Protein AF-V5I6V3-F1 (afdb_monomer_lite)

Radius of gyration: 19.14 Å; chains: 1; bounding box: 47×34×50 Å

Sequence (167 aa):
FNQTVTILQQEGHNIFGKLSSSDYKQVLGLLKHCILATDLAVFFPNKTKLLQVLQARKFSWSNNEHRGLIQAIAMTGSDLSASAKPWDIQVETVKVIFEEFYQQGDAERAAGRKPIPMMDRYQPDQQPSSQVGFLTGICVPCYTLLYTLIPESKPMLDMCQENLERW

Secondary structure (DSSP, 8-state):
-HHHHHHHTSTTT-TTTTS-HHHHHHHHHHHHHHHHTTSHHHHHHHHHHHHHHHHTT---TT-HHHHHHHHHHHHHHHHTGGGGS-HHHHHHHHHHHHHHHHHHHHHHHHTTPPPPGGG-TT-TTHHHHHHHHHIIIIIHHHHHHHHHH-GGGHHHHHHHHHHHHH-

pLDDT: mean 96.64, std 2.63, range [84.19, 98.81]

InterPro domains:
  IPR002073 3'5'-cyclic nucleotide phosphodiesterase, catalytic domain [PF00233] (1-159)
  IPR002073 3'5'-cyclic nucleotide phosphodiesterase, catalytic domain [PS51845] (1-167)
  IPR023088 3'5'-cyclic nucleotide phosphodiesterase [PR00387] (75-88)
  IPR023088 3'5'-cyclic nucleotide phosphodiesterase [PR00387] (92-108)
  IPR036971 3'5'-cyclic nucleotide phosphodiesterase, catalytic domain superfamily [G3DSA:1.10.1300.10] (1-167)

Foldseek 3Di:
DVVVVVQCPDPPRVPCVPPDPVVVVVVVVLVVLLVVLLPVVNLVVLLVVLVVCVVVVNQDPVDPVSVSSLSSLVSNLVNVLLLLDPQVSNVVVLVVVQVVLLVVQVVCVVVVHHRDLSSHPVNVVCSLVVLLCCLVVPNLSSLVSNCVPPVVSVSSNVSSVVNSVVD

Structure (mmCIF, N/CA/C/O backbone):
data_AF-V5I6V3-F1
#
_entry.id   AF-V5I6V3-F1
#
loop_
_atom_site.group_PDB
_atom_site.id
_atom_site.type_symbol
_atom_site.label_atom_id
_atom_site.label_alt_id
_atom_site.label_comp_id
_atom_site.label_asym_id
_atom_site.label_entity_id
_atom_site.label_seq_id
_atom_site.pdbx_PDB_ins_code
_atom_site.Cartn_x
_atom_site.Cartn_y
_atom_site.Cartn_z
_atom_site.occupancy
_atom_site.B_iso_or_equiv
_atom_site.auth_seq_id
_atom_site.auth_comp_id
_atom_site.auth_asym_id
_atom_site.auth_atom_id
_atom_site.pdbx_PDB_model_num
ATOM 1 N N . PHE A 1 1 ? -14.093 9.465 -1.025 1.00 91.25 1 PHE A N 1
ATOM 2 C CA . PHE A 1 1 ? -14.935 9.743 0.160 1.00 91.25 1 PHE A CA 1
ATOM 3 C C . PHE A 1 1 ? -16.257 10.416 -0.203 1.00 91.25 1 PHE A C 1
ATOM 5 O O . PHE A 1 1 ? -17.289 9.835 0.089 1.00 91.25 1 PHE A O 1
ATOM 12 N N . ASN A 1 2 ? -16.264 11.589 -0.856 1.00 95.06 2 ASN A N 1
ATOM 13 C CA . ASN A 1 2 ? -17.521 12.301 -1.160 1.00 95.06 2 ASN A CA 1
ATOM 14 C C . ASN A 1 2 ? -18.526 11.440 -1.942 1.00 95.06 2 ASN A C 1
ATOM 16 O O . ASN A 1 2 ? -19.675 11.356 -1.535 1.00 95.06 2 ASN A O 1
ATOM 20 N N . GLN A 1 3 ? -18.075 10.716 -2.974 1.00 97.31 3 GLN A N 1
ATOM 21 C CA . GLN A 1 3 ? -18.929 9.780 -3.721 1.00 97.31 3 GLN A CA 1
ATOM 22 C C . GLN A 1 3 ? -19.540 8.686 -2.829 1.00 97.31 3 GLN A C 1
ATOM 24 O O . GLN A 1 3 ? -20.728 8.402 -2.926 1.00 97.31 3 GLN A O 1
ATOM 29 N N . THR A 1 4 ? -18.763 8.125 -1.896 1.00 97.12 4 THR A N 1
ATOM 30 C CA . THR A 1 4 ? -19.253 7.153 -0.906 1.00 97.12 4 THR A CA 1
ATOM 31 C C . THR A 1 4 ? -20.388 7.735 -0.062 1.00 97.12 4 THR A C 1
ATOM 33 O O . THR A 1 4 ? -21.400 7.074 0.143 1.00 97.12 4 THR A O 1
ATOM 36 N N . VAL A 1 5 ? -20.247 8.981 0.405 1.00 96.19 5 VAL A N 1
ATOM 37 C CA . VAL A 1 5 ? -21.285 9.664 1.195 1.00 96.19 5 VAL A CA 1
ATOM 38 C C . VAL A 1 5 ? -22.528 9.933 0.352 1.00 96.19 5 VAL A C 1
ATOM 40 O O . VAL A 1 5 ? -23.630 9.674 0.825 1.00 96.19 5 VAL A O 1
ATOM 43 N N . THR A 1 6 ? -22.360 10.389 -0.892 1.00 97.31 6 THR A N 1
ATOM 44 C CA . THR A 1 6 ? -23.475 10.612 -1.822 1.00 97.31 6 THR A CA 1
ATOM 45 C C . THR A 1 6 ? -24.299 9.341 -2.012 1.00 97.31 6 THR A C 1
ATOM 47 O O . THR A 1 6 ? -25.520 9.399 -1.925 1.00 97.31 6 THR A O 1
ATOM 50 N N . ILE A 1 7 ? -23.648 8.189 -2.210 1.00 97.88 7 ILE A N 1
ATOM 51 C CA . ILE A 1 7 ? -24.335 6.897 -2.363 1.00 97.88 7 ILE A CA 1
ATOM 52 C C . ILE A 1 7 ? -25.066 6.512 -1.072 1.00 97.88 7 ILE A C 1
ATOM 54 O O . ILE A 1 7 ? -26.235 6.152 -1.119 1.00 97.88 7 ILE A O 1
ATOM 58 N N . LEU A 1 8 ? -24.423 6.646 0.092 1.00 97.06 8 LEU A N 1
ATOM 59 C CA . LEU A 1 8 ? -25.051 6.331 1.384 1.00 97.06 8 LEU A CA 1
ATOM 60 C C . LEU A 1 8 ? -26.282 7.198 1.696 1.00 97.06 8 LEU A C 1
ATOM 62 O O . LEU A 1 8 ? -27.123 6.787 2.490 1.00 97.06 8 LEU A O 1
ATOM 66 N N . GLN A 1 9 ? -26.387 8.391 1.107 1.00 94.94 9 GLN A N 1
ATOM 67 C CA . GLN A 1 9 ? -27.529 9.295 1.272 1.00 94.94 9 GLN A CA 1
ATOM 68 C C . GLN A 1 9 ? -28.707 8.975 0.340 1.00 94.94 9 GLN A C 1
ATOM 70 O O . GLN A 1 9 ? -29.785 9.535 0.531 1.00 94.94 9 GLN A O 1
ATOM 75 N N . GLN A 1 10 ? -28.532 8.092 -0.648 1.00 97.38 10 GLN A N 1
ATOM 76 C CA . GLN A 1 10 ? -29.620 7.676 -1.531 1.00 97.38 10 GLN A CA 1
ATOM 77 C C . GLN A 1 10 ? -30.622 6.786 -0.786 1.00 97.38 10 GLN A C 1
ATOM 79 O O . GLN A 1 10 ? -30.262 5.986 0.086 1.00 97.38 10 GLN A O 1
ATOM 84 N N . GLU A 1 11 ? -31.899 6.910 -1.147 1.00 96.25 11 GLU A N 1
ATOM 85 C CA . GLU A 1 11 ? -32.969 6.096 -0.572 1.00 96.25 11 GLU A CA 1
ATOM 86 C C . GLU A 1 11 ? -32.665 4.600 -0.758 1.00 96.25 11 GLU A C 1
ATOM 88 O O . GLU A 1 11 ? -32.259 4.164 -1.833 1.00 96.25 11 GLU A O 1
ATOM 93 N N . GLY A 1 12 ? -32.786 3.815 0.315 1.00 96.69 12 GLY A N 1
ATOM 94 C CA . GLY A 1 12 ? -32.497 2.375 0.306 1.00 96.69 12 GLY A CA 1
ATOM 95 C C . GLY A 1 12 ? -31.012 1.974 0.342 1.00 96.69 12 GLY A C 1
ATOM 96 O O . GLY A 1 12 ? -30.732 0.786 0.466 1.00 96.69 12 GLY A O 1
ATOM 97 N N . HIS A 1 13 ? -30.061 2.917 0.295 1.00 97.50 13 HIS A N 1
ATOM 98 C CA . HIS A 1 13 ? -28.622 2.610 0.181 1.00 97.50 13 HIS A CA 1
ATOM 99 C C . HIS A 1 13 ? -27.827 2.798 1.481 1.00 97.50 13 HIS A C 1
ATOM 101 O O . HIS A 1 13 ? -26.656 2.416 1.562 1.00 97.50 13 HIS A O 1
ATOM 107 N N . ASN A 1 14 ? -28.443 3.356 2.527 1.00 97.00 14 ASN A N 1
ATOM 108 C CA . ASN A 1 14 ? -27.774 3.549 3.810 1.00 97.00 14 ASN A CA 1
ATOM 109 C C . ASN A 1 14 ? -27.645 2.230 4.596 1.00 97.00 14 ASN A C 1
ATOM 111 O O . ASN A 1 14 ? -28.422 1.953 5.514 1.00 97.00 14 ASN A O 1
ATOM 115 N N . ILE A 1 15 ? -26.612 1.447 4.281 1.00 97.94 15 ILE A N 1
ATOM 116 C CA . ILE A 1 15 ? -26.284 0.190 4.975 1.00 97.94 15 ILE A CA 1
ATOM 117 C C . ILE A 1 15 ? -25.953 0.379 6.466 1.00 97.94 15 ILE A C 1
ATOM 119 O O . ILE A 1 15 ? -25.997 -0.575 7.237 1.00 97.94 15 ILE A O 1
ATOM 123 N N . PHE A 1 16 ? -25.668 1.611 6.895 1.00 97.31 16 PHE A N 1
ATOM 124 C CA . PHE A 1 16 ? -25.400 1.966 8.288 1.00 97.31 16 PHE A CA 1
ATOM 125 C C . PHE A 1 16 ? -26.610 2.605 8.984 1.00 97.31 16 PHE A C 1
ATOM 127 O O . PHE A 1 16 ? -26.493 3.055 10.121 1.00 97.31 16 PHE A O 1
ATOM 134 N N . GLY A 1 17 ? -27.785 2.637 8.346 1.00 95.25 17 GLY A N 1
ATOM 135 C CA . GLY A 1 17 ? -28.966 3.351 8.845 1.00 95.25 17 GLY A CA 1
ATOM 136 C C . GLY A 1 17 ? -29.551 2.817 10.159 1.00 95.25 17 GLY A C 1
ATOM 137 O O . GLY A 1 17 ? -30.423 3.456 10.741 1.00 95.25 17 GLY A O 1
ATOM 138 N N . LYS A 1 18 ? -29.094 1.651 10.634 1.00 97.12 18 LYS A N 1
ATOM 139 C CA . LYS A 1 18 ? -29.469 1.072 11.936 1.00 97.12 18 LYS A CA 1
ATOM 140 C C . LYS A 1 18 ? -28.472 1.375 13.058 1.00 97.12 18 LYS A C 1
ATOM 142 O O . LYS A 1 18 ? -28.745 1.027 14.203 1.00 97.12 18 LYS A O 1
ATOM 147 N N . LEU A 1 19 ? -27.333 1.992 12.747 1.00 97.88 19 LEU A N 1
ATOM 148 C CA . LEU A 1 19 ? -26.354 2.394 13.751 1.00 97.88 19 LEU A CA 1
ATOM 149 C C . LEU A 1 19 ? -26.865 3.579 14.574 1.00 97.88 19 LEU A C 1
ATOM 151 O O . LEU A 1 19 ? -27.663 4.390 14.101 1.00 97.88 19 LEU A O 1
ATOM 155 N N . SER A 1 20 ? -26.358 3.709 15.801 1.00 98.12 20 SER A N 1
ATOM 156 C CA . SER A 1 20 ? -26.552 4.933 16.575 1.00 98.12 20 SER A CA 1
ATOM 157 C C . SER A 1 20 ? -25.895 6.119 15.860 1.00 98.12 20 SER A C 1
ATOM 159 O O . SER A 1 20 ? -24.940 5.954 15.097 1.00 98.12 20 SER A O 1
ATOM 161 N N . SER A 1 21 ? -26.343 7.344 16.143 1.00 96.69 21 SER A N 1
ATOM 162 C CA . SER A 1 21 ? -25.728 8.548 15.564 1.00 96.69 21 SER A CA 1
ATOM 163 C C . SER A 1 21 ? -24.226 8.656 15.871 1.00 96.69 21 SER A C 1
ATOM 165 O O . SER A 1 21 ? -23.464 9.178 15.055 1.00 96.69 21 SER A O 1
ATOM 167 N N . SER A 1 22 ? -23.792 8.152 17.033 1.00 97.94 22 SER A N 1
ATOM 168 C CA . SER A 1 22 ? -22.380 8.113 17.427 1.00 97.94 22 SER A CA 1
ATOM 169 C C . SER A 1 22 ? -21.587 7.127 16.568 1.00 97.94 22 SER A C 1
ATOM 171 O O . SER A 1 22 ? -20.579 7.507 15.969 1.00 97.94 22 SER A O 1
ATOM 173 N N . ASP A 1 23 ? -22.073 5.891 16.442 1.00 97.75 23 ASP A N 1
ATOM 174 C CA . ASP A 1 23 ? -21.399 4.845 15.664 1.00 97.75 23 ASP A CA 1
ATOM 175 C C . ASP A 1 23 ? -21.380 5.189 14.175 1.00 97.75 23 ASP A C 1
ATOM 177 O O . ASP A 1 23 ? -20.365 5.012 13.505 1.00 97.75 23 ASP A O 1
ATOM 181 N N . TYR A 1 24 ? -22.466 5.769 13.659 1.00 97.25 24 TYR A N 1
ATOM 182 C CA . TYR A 1 24 ? -22.542 6.252 12.284 1.00 97.25 24 TYR A CA 1
ATOM 183 C C . TYR A 1 24 ? -21.451 7.292 11.994 1.00 97.25 24 TYR A C 1
ATOM 185 O O . TYR A 1 24 ? -20.720 7.190 11.005 1.00 97.25 24 TYR A O 1
ATOM 193 N N . LYS A 1 25 ? -21.274 8.270 12.894 1.00 96.75 25 LYS A N 1
ATOM 194 C CA . LYS A 1 25 ? -20.208 9.274 12.781 1.00 96.75 25 LYS A CA 1
ATOM 195 C C . LYS A 1 25 ? -18.820 8.633 12.853 1.00 96.75 25 LYS A C 1
ATOM 197 O O . LYS A 1 25 ? -17.930 9.035 12.102 1.00 96.75 25 LYS A O 1
ATOM 202 N N . GLN A 1 26 ? -18.634 7.643 13.724 1.00 96.44 26 GLN A N 1
ATOM 203 C CA . GLN A 1 26 ? -17.369 6.922 13.855 1.00 96.44 26 GLN A CA 1
ATOM 204 C C . GLN A 1 26 ? -17.028 6.133 12.584 1.00 96.44 26 GLN A C 1
ATOM 206 O O . GLN A 1 26 ? -15.910 6.250 12.083 1.00 96.44 26 GLN A O 1
ATOM 211 N N . VAL A 1 27 ? -17.986 5.391 12.022 1.00 97.12 27 VAL A N 1
ATOM 212 C CA . VAL A 1 27 ? -17.811 4.634 10.774 1.00 97.12 27 VAL A CA 1
ATOM 213 C C . VAL A 1 27 ? -17.493 5.565 9.609 1.00 97.12 27 VAL A C 1
ATOM 215 O O . VAL A 1 27 ? -16.551 5.299 8.867 1.00 97.12 27 VAL A O 1
ATOM 218 N N . LEU A 1 28 ? -18.193 6.696 9.469 1.00 97.38 28 LEU A N 1
ATOM 219 C CA . LEU A 1 28 ? -17.858 7.681 8.435 1.00 97.38 28 LEU A CA 1
ATOM 220 C C . LEU A 1 28 ? -16.452 8.269 8.619 1.00 97.38 28 LEU A C 1
ATOM 222 O O . LEU A 1 28 ? -15.747 8.489 7.632 1.00 97.38 28 LEU A O 1
ATOM 226 N N . GLY A 1 29 ? -16.025 8.499 9.864 1.00 97.19 29 GLY A N 1
ATOM 227 C CA . GLY A 1 29 ? -14.660 8.918 10.181 1.00 97.19 29 GLY A CA 1
ATOM 228 C C . GLY A 1 29 ? -13.619 7.885 9.744 1.00 97.19 29 GLY A C 1
ATOM 229 O O . GLY A 1 29 ? -12.636 8.244 9.097 1.00 97.19 29 GLY A O 1
ATOM 230 N N . LEU A 1 30 ? -13.872 6.604 10.026 1.00 97.12 30 LEU A N 1
ATOM 231 C CA . LEU A 1 30 ? -13.019 5.493 9.600 1.00 97.12 30 LEU A CA 1
ATOM 232 C C . LEU A 1 30 ? -12.985 5.348 8.075 1.00 97.12 30 LEU A C 1
ATOM 234 O O . LEU A 1 30 ? -11.905 5.232 7.508 1.00 97.12 30 LEU A O 1
ATOM 238 N N . LEU A 1 31 ? -14.132 5.432 7.395 1.00 97.88 31 LEU A N 1
ATOM 239 C CA . LEU A 1 31 ? -14.197 5.401 5.930 1.00 97.88 31 LEU A CA 1
ATOM 240 C C . LEU A 1 31 ? -13.389 6.540 5.311 1.00 97.88 31 LEU A C 1
ATOM 242 O O . LEU A 1 31 ? -12.640 6.321 4.362 1.00 97.88 31 LEU A O 1
ATOM 246 N N . LYS A 1 32 ? -13.510 7.755 5.857 1.00 98.06 32 LYS A N 1
ATOM 247 C CA . LYS A 1 32 ? -12.718 8.898 5.399 1.00 98.06 32 LYS A CA 1
ATOM 248 C C . LYS A 1 32 ? -11.226 8.637 5.569 1.00 98.06 32 LYS A C 1
ATOM 250 O O . LYS A 1 32 ? -10.479 8.835 4.619 1.00 98.06 32 LYS A O 1
ATOM 255 N N . HIS A 1 33 ? -10.813 8.196 6.757 1.00 97.81 33 HIS A N 1
ATOM 256 C CA . HIS A 1 33 ? -9.419 7.869 7.060 1.00 97.81 33 HIS A CA 1
ATOM 257 C C . HIS A 1 33 ? -8.865 6.816 6.098 1.00 97.81 33 HIS A C 1
ATOM 259 O O . HIS A 1 33 ? -7.855 7.058 5.445 1.00 97.81 33 HIS A O 1
ATOM 265 N N . CYS A 1 34 ? -9.565 5.690 5.947 1.00 98.19 34 CYS A N 1
ATOM 266 C CA . CYS A 1 34 ? -9.120 4.585 5.106 1.00 98.19 34 CYS A CA 1
ATOM 267 C C . CYS A 1 34 ? -9.036 4.964 3.624 1.00 98.19 34 CYS A C 1
ATOM 269 O O . CYS A 1 34 ? -8.060 4.613 2.975 1.00 98.19 34 CYS A O 1
ATOM 271 N N . ILE A 1 35 ? -10.013 5.710 3.093 1.00 98.31 35 ILE A N 1
ATOM 272 C CA . ILE A 1 35 ? -9.982 6.155 1.691 1.00 98.31 35 ILE A CA 1
ATOM 273 C C . ILE A 1 35 ? -8.845 7.154 1.454 1.00 98.31 35 ILE A C 1
ATOM 275 O O . ILE A 1 35 ? -8.207 7.110 0.416 1.00 98.31 35 ILE A O 1
ATOM 279 N N . LEU A 1 36 ? -8.575 8.070 2.388 1.00 97.81 36 LEU A N 1
ATOM 280 C CA . LEU A 1 36 ? -7.457 9.007 2.226 1.00 97.81 36 LEU A CA 1
ATOM 281 C C . LEU A 1 36 ? -6.094 8.314 2.353 1.00 97.81 36 LEU A C 1
ATOM 283 O O . LEU A 1 36 ? -5.122 8.772 1.766 1.00 97.81 36 LEU A O 1
ATOM 287 N N . ALA A 1 37 ? -6.018 7.209 3.095 1.00 98.06 37 ALA A N 1
ATOM 288 C CA . ALA A 1 37 ? -4.795 6.432 3.251 1.00 98.06 37 ALA A CA 1
ATOM 289 C C . ALA A 1 37 ? -4.394 5.618 2.006 1.00 98.06 37 ALA A C 1
ATOM 291 O O . ALA A 1 37 ? -3.273 5.112 1.971 1.00 98.06 37 ALA A O 1
ATOM 292 N N . THR A 1 38 ? -5.267 5.485 0.999 1.00 97.56 38 THR A N 1
ATOM 293 C CA . THR A 1 38 ? -4.894 4.863 -0.285 1.00 97.56 38 THR A CA 1
ATOM 294 C C . THR A 1 38 ? -4.066 5.802 -1.162 1.00 97.56 38 THR A C 1
ATOM 296 O O . THR A 1 38 ? -3.435 5.353 -2.108 1.00 97.56 38 THR A O 1
ATOM 299 N N . ASP A 1 39 ? -4.020 7.104 -0.856 1.00 97.25 39 ASP A N 1
ATOM 300 C CA . ASP A 1 39 ? -3.084 8.012 -1.514 1.00 97.25 39 ASP A CA 1
ATOM 301 C C . ASP A 1 39 ? -1.649 7.670 -1.090 1.00 97.25 39 ASP A C 1
ATOM 303 O O . ASP A 1 39 ? -1.256 7.810 0.074 1.00 97.25 39 ASP A O 1
ATOM 307 N N . LEU A 1 40 ? -0.838 7.244 -2.055 1.00 95.19 40 LEU A N 1
ATOM 308 C CA . LEU A 1 40 ? 0.536 6.827 -1.819 1.00 95.19 40 LEU A CA 1
ATOM 309 C C . LEU A 1 40 ? 1.430 7.961 -1.287 1.00 95.19 40 LEU A C 1
ATOM 311 O O . LEU A 1 40 ? 2.425 7.693 -0.612 1.00 95.19 40 LEU A O 1
ATOM 315 N N . ALA A 1 41 ? 1.074 9.233 -1.494 1.00 95.62 41 ALA A N 1
ATOM 316 C CA . ALA A 1 41 ? 1.775 10.351 -0.862 1.00 95.62 41 ALA A CA 1
ATOM 317 C C . ALA A 1 41 ? 1.623 10.337 0.672 1.00 95.62 41 ALA A C 1
ATOM 319 O O . ALA A 1 41 ? 2.527 10.749 1.403 1.00 95.62 41 ALA A O 1
ATOM 320 N N . VAL A 1 42 ? 0.499 9.815 1.172 1.00 96.69 42 VAL A N 1
ATOM 321 C CA . VAL A 1 42 ? 0.176 9.708 2.602 1.00 96.69 42 VAL A CA 1
ATOM 322 C C . VAL A 1 42 ? 0.865 8.496 3.249 1.00 96.69 42 VAL A C 1
ATOM 324 O O . VAL A 1 42 ? 1.101 8.489 4.463 1.00 96.69 42 VAL A O 1
ATOM 327 N N . PHE A 1 43 ? 1.280 7.500 2.459 1.00 97.94 43 PHE A N 1
ATOM 328 C CA . PHE A 1 43 ? 2.018 6.331 2.948 1.00 97.94 43 PHE A CA 1
ATOM 329 C C . PHE A 1 43 ? 3.332 6.714 3.646 1.00 97.94 43 PHE A C 1
ATOM 331 O O . PHE A 1 43 ? 3.574 6.281 4.772 1.00 97.94 43 PHE A O 1
ATOM 338 N N . PHE A 1 44 ? 4.173 7.550 3.032 1.00 97.62 44 PHE A N 1
ATOM 339 C CA . PHE A 1 44 ? 5.503 7.890 3.564 1.00 97.62 44 PHE A CA 1
ATOM 340 C C . PHE A 1 44 ? 5.496 8.546 4.960 1.00 97.62 44 PHE A C 1
ATOM 342 O O . PHE A 1 44 ? 6.244 8.084 5.836 1.00 97.62 44 PHE A O 1
ATOM 349 N N . PRO A 1 45 ? 4.675 9.583 5.235 1.00 97.94 45 PRO A N 1
ATOM 350 C CA . PRO A 1 45 ? 4.587 10.143 6.580 1.00 97.94 45 PRO A CA 1
ATOM 351 C C . PRO A 1 45 ? 3.995 9.147 7.591 1.00 97.94 45 PRO A C 1
ATOM 353 O O . PRO A 1 45 ? 4.475 9.093 8.724 1.00 97.94 45 PRO A O 1
ATOM 356 N N . ASN A 1 46 ? 3.019 8.316 7.203 1.00 98.19 46 ASN A N 1
ATOM 357 C CA . ASN A 1 46 ? 2.453 7.292 8.092 1.00 98.19 46 ASN A CA 1
ATOM 358 C C . ASN A 1 46 ? 3.459 6.184 8.424 1.00 98.19 46 ASN A C 1
ATOM 360 O O . ASN A 1 46 ? 3.613 5.829 9.594 1.00 98.19 46 ASN A O 1
ATOM 364 N N . LYS A 1 47 ? 4.200 5.695 7.423 1.00 98.25 47 LYS A N 1
ATOM 365 C CA . LYS A 1 47 ? 5.314 4.750 7.579 1.00 98.25 47 LYS A CA 1
ATOM 366 C C . LYS A 1 47 ? 6.334 5.288 8.577 1.00 98.25 47 LYS A C 1
ATOM 368 O O . LYS A 1 47 ? 6.695 4.587 9.516 1.00 98.25 47 LYS A O 1
ATOM 373 N N . THR A 1 48 ? 6.764 6.539 8.405 1.00 98.44 48 THR A N 1
ATOM 374 C CA . THR A 1 48 ? 7.748 7.180 9.293 1.00 98.44 48 THR A CA 1
ATOM 375 C C . THR A 1 48 ? 7.254 7.248 10.737 1.00 98.44 48 THR A C 1
ATOM 377 O O . THR A 1 48 ? 7.968 6.833 11.649 1.00 98.44 48 THR A O 1
ATOM 380 N N . LYS A 1 49 ? 6.018 7.711 10.959 1.00 98.38 49 LYS A N 1
ATOM 381 C CA . LYS A 1 49 ? 5.424 7.789 12.303 1.00 98.38 49 LYS A CA 1
ATOM 382 C C . LYS A 1 49 ? 5.287 6.414 12.952 1.00 98.38 49 LYS A C 1
ATOM 384 O O . LYS A 1 49 ? 5.646 6.248 14.116 1.00 98.38 49 LYS A O 1
ATOM 389 N N . LEU A 1 50 ? 4.807 5.416 12.207 1.00 98.50 50 LEU A N 1
ATOM 390 C CA . LEU A 1 50 ? 4.659 4.061 12.732 1.00 98.50 50 LEU A CA 1
ATOM 391 C C . LEU A 1 50 ? 6.017 3.457 13.103 1.00 98.50 50 LEU A C 1
ATOM 393 O O . LEU A 1 50 ? 6.157 2.901 14.190 1.00 98.50 50 LEU A O 1
ATOM 397 N N . LEU A 1 51 ? 7.034 3.631 12.253 1.00 98.25 51 LEU A N 1
ATOM 398 C CA . LEU A 1 51 ? 8.402 3.201 12.551 1.00 98.25 51 LEU A CA 1
ATOM 399 C C . LEU A 1 51 ? 8.933 3.836 13.839 1.00 98.25 51 LEU A C 1
ATOM 401 O O . LEU A 1 51 ? 9.494 3.124 14.664 1.00 98.25 51 LEU A O 1
ATOM 405 N N . GLN A 1 52 ? 8.716 5.136 14.054 1.00 98.31 52 GLN A N 1
ATOM 406 C CA . GLN A 1 52 ? 9.129 5.814 15.290 1.00 98.31 52 GLN A CA 1
ATOM 407 C C . GLN A 1 52 ? 8.452 5.213 16.531 1.00 98.31 52 GLN A C 1
ATOM 409 O O . GLN A 1 52 ? 9.116 4.950 17.535 1.00 98.31 52 GLN A O 1
ATOM 414 N N . VAL A 1 53 ? 7.143 4.943 16.461 1.00 98.38 53 VAL A N 1
ATOM 415 C CA . VAL A 1 53 ? 6.383 4.313 17.556 1.00 98.38 53 VAL A CA 1
ATOM 416 C C . VAL A 1 53 ? 6.902 2.900 17.855 1.00 98.38 53 VAL A C 1
ATOM 418 O O . VAL A 1 53 ? 7.062 2.536 19.026 1.00 98.38 53 VAL A O 1
ATOM 421 N N . LEU A 1 54 ? 7.193 2.116 16.813 1.00 98.06 54 LEU A N 1
ATOM 422 C CA . LEU A 1 54 ? 7.726 0.756 16.928 1.00 98.06 54 LEU A CA 1
ATOM 423 C C . LEU A 1 54 ? 9.150 0.742 17.495 1.00 98.06 54 LEU A C 1
ATOM 425 O O . LEU A 1 54 ? 9.426 -0.005 18.432 1.00 98.06 54 LEU A O 1
ATOM 429 N N . GLN A 1 55 ? 10.037 1.603 16.991 1.00 97.69 55 GLN A N 1
ATOM 430 C CA . GLN A 1 55 ? 11.420 1.730 17.466 1.00 97.69 55 GLN A CA 1
ATOM 431 C C . GLN A 1 55 ? 11.480 2.158 18.934 1.00 97.69 55 GLN A C 1
ATOM 433 O O . GLN A 1 55 ? 12.279 1.630 19.703 1.00 97.69 55 GLN A O 1
ATOM 438 N N . ALA A 1 56 ? 10.584 3.056 19.351 1.00 97.94 56 ALA A N 1
ATOM 439 C CA . ALA A 1 56 ? 10.449 3.454 20.747 1.00 97.94 56 ALA A CA 1
ATOM 440 C C . ALA A 1 56 ? 9.798 2.375 21.637 1.00 97.94 56 ALA A C 1
ATOM 442 O O . ALA A 1 56 ? 9.701 2.580 22.846 1.00 97.94 56 ALA A O 1
ATOM 443 N N . ARG A 1 57 ? 9.331 1.255 21.062 1.00 97.25 57 ARG A N 1
ATOM 444 C CA . ARG A 1 57 ? 8.561 0.192 21.736 1.00 97.25 57 ARG A CA 1
ATOM 445 C C . ARG A 1 57 ? 7.316 0.722 22.459 1.00 97.25 57 ARG A C 1
ATOM 447 O O . ARG A 1 57 ? 6.962 0.246 23.533 1.00 97.25 57 ARG A O 1
ATOM 454 N N . LYS A 1 58 ? 6.655 1.725 21.871 1.00 97.69 58 LYS A N 1
ATOM 455 C CA . LYS A 1 58 ? 5.480 2.406 22.449 1.00 97.69 58 LYS A CA 1
ATOM 456 C C . LYS A 1 58 ? 4.159 2.027 21.786 1.00 97.69 58 LYS A C 1
ATOM 458 O O . LYS A 1 58 ? 3.122 2.577 22.153 1.00 97.69 58 LYS A O 1
ATOM 463 N N . PHE A 1 59 ? 4.177 1.134 20.798 1.00 98.31 59 PHE A N 1
ATOM 464 C CA . PHE A 1 59 ? 2.958 0.733 20.104 1.00 98.31 59 PHE A CA 1
ATOM 465 C C . PHE A 1 59 ? 1.928 0.152 21.083 1.00 98.31 59 PHE A C 1
ATOM 467 O O . PHE A 1 59 ? 2.269 -0.580 22.007 1.00 98.31 59 PHE A O 1
ATOM 474 N N . SER A 1 60 ? 0.655 0.482 20.868 1.00 98.19 60 SER A N 1
ATOM 475 C CA . SER A 1 60 ? -0.450 -0.019 21.682 1.00 98.19 60 SER A CA 1
ATOM 476 C C . SER A 1 60 ? -1.730 -0.059 20.862 1.00 98.19 60 SER A C 1
ATOM 478 O O . SER A 1 60 ? -2.124 0.953 20.284 1.00 98.19 60 SER A O 1
ATOM 480 N N . TRP A 1 61 ? -2.416 -1.200 20.889 1.00 97.50 61 TRP A N 1
ATOM 481 C CA . TRP A 1 61 ? -3.734 -1.370 20.280 1.00 97.50 61 TRP A CA 1
ATOM 482 C C . TRP A 1 61 ? -4.838 -0.585 20.999 1.00 97.50 61 TRP A C 1
ATOM 484 O O . TRP A 1 61 ? -5.881 -0.333 20.411 1.00 97.50 61 TRP A O 1
ATOM 494 N N . SER A 1 62 ? -4.642 -0.151 22.247 1.00 97.75 62 SER A N 1
ATOM 495 C CA . SER A 1 62 ? -5.619 0.714 22.927 1.00 97.75 62 SER A CA 1
ATOM 496 C C . SER A 1 62 ? -5.511 2.184 22.509 1.00 97.75 62 SER A C 1
ATOM 498 O O . SER A 1 62 ? -6.408 2.973 22.798 1.00 97.75 62 SER A O 1
ATOM 500 N N . ASN A 1 63 ? -4.436 2.563 21.811 1.00 98.12 63 ASN A N 1
ATOM 501 C CA . ASN A 1 63 ? -4.242 3.917 21.315 1.00 98.12 63 ASN A CA 1
ATOM 502 C C . ASN A 1 63 ? -4.831 4.058 19.898 1.00 98.12 63 ASN A C 1
ATOM 504 O O . ASN A 1 63 ? -4.398 3.396 18.951 1.00 98.12 63 ASN A O 1
ATOM 508 N N . ASN A 1 64 ? -5.806 4.956 19.749 1.00 96.56 64 ASN A N 1
ATOM 509 C CA . ASN A 1 64 ? -6.493 5.197 18.479 1.00 96.56 64 ASN A CA 1
ATOM 510 C C . ASN A 1 64 ? -5.575 5.755 17.381 1.00 96.56 64 ASN A C 1
ATOM 512 O O . ASN A 1 64 ? -5.771 5.422 16.217 1.00 96.56 64 ASN A O 1
ATOM 516 N N . GLU A 1 65 ? -4.565 6.559 17.723 1.00 97.25 65 GLU A N 1
ATOM 517 C CA . GLU A 1 65 ? -3.593 7.071 16.750 1.00 97.25 65 GLU A CA 1
ATOM 518 C C . GLU A 1 65 ? -2.716 5.936 16.212 1.00 97.25 65 GLU A C 1
ATOM 520 O O . GLU A 1 65 ? -2.552 5.795 15.002 1.00 97.25 65 GLU A O 1
ATOM 525 N N . HIS A 1 66 ? -2.225 5.063 17.097 1.00 98.38 66 HIS A N 1
ATOM 526 C CA . HIS A 1 66 ? -1.430 3.897 16.699 1.00 98.38 66 HIS A CA 1
ATOM 527 C C . HIS A 1 66 ? -2.237 2.947 15.805 1.00 98.38 66 HIS A C 1
ATOM 529 O O . HIS A 1 66 ? -1.734 2.481 14.780 1.00 98.38 66 HIS A O 1
ATOM 535 N N . ARG A 1 67 ? -3.511 2.710 16.149 1.00 98.00 67 ARG A N 1
ATOM 536 C CA . ARG A 1 67 ? -4.447 1.961 15.299 1.00 98.00 67 ARG A CA 1
ATOM 537 C C . ARG A 1 67 ? -4.665 2.634 13.948 1.00 98.00 67 ARG A C 1
ATOM 539 O O . ARG A 1 67 ? -4.637 1.948 12.933 1.00 98.00 67 ARG A O 1
ATOM 546 N N . GLY A 1 68 ? -4.835 3.953 13.928 1.00 98.25 68 GLY A N 1
AT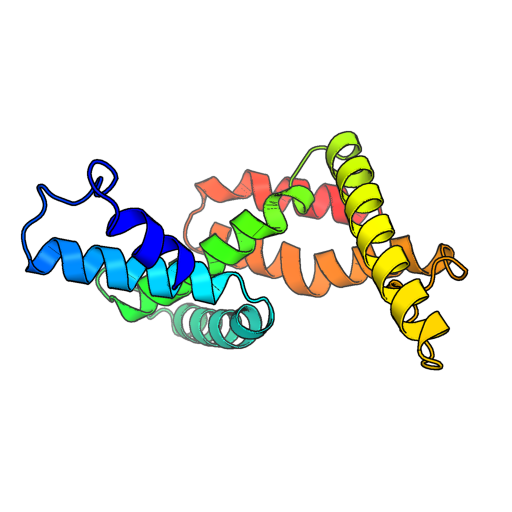OM 547 C CA . GLY A 1 68 ? -4.982 4.725 12.697 1.00 98.25 68 GLY A CA 1
ATOM 548 C C . GLY A 1 68 ? -3.774 4.583 11.769 1.00 98.25 68 GLY A C 1
ATOM 549 O O . GLY A 1 68 ? -3.951 4.412 10.563 1.00 98.25 68 GLY A O 1
ATOM 550 N N . LEU A 1 69 ? -2.555 4.577 12.321 1.00 98.56 69 LEU A N 1
ATOM 551 C CA . LEU A 1 69 ? -1.325 4.371 11.551 1.00 98.56 69 LEU A CA 1
ATOM 552 C C . LEU A 1 69 ? -1.297 2.992 10.885 1.00 98.56 69 LEU A C 1
ATOM 554 O O . LEU A 1 69 ? -1.119 2.916 9.672 1.00 98.56 69 LEU A O 1
ATOM 558 N N . ILE A 1 70 ? -1.513 1.908 11.638 1.00 98.25 70 ILE A N 1
ATOM 559 C CA . ILE A 1 70 ? -1.499 0.558 11.048 1.00 98.25 70 ILE A CA 1
ATOM 560 C C . ILE A 1 70 ? -2.679 0.331 10.093 1.00 98.25 70 ILE A C 1
ATOM 562 O O . ILE A 1 70 ? -2.505 -0.326 9.074 1.00 98.25 70 ILE A O 1
ATOM 566 N N . GLN A 1 71 ? -3.844 0.939 10.344 1.00 98.31 71 GLN A N 1
ATOM 567 C CA . GLN A 1 71 ? -4.961 0.951 9.391 1.00 98.31 71 GLN A CA 1
ATOM 568 C C . GLN A 1 71 ? -4.572 1.622 8.073 1.00 98.31 71 GLN A C 1
ATOM 570 O O . GLN A 1 71 ? -4.889 1.095 7.013 1.00 98.31 71 GLN A O 1
ATOM 575 N N . ALA A 1 72 ? -3.861 2.752 8.123 1.00 98.56 72 ALA A N 1
ATOM 576 C CA . ALA A 1 72 ? -3.411 3.426 6.914 1.00 98.56 72 ALA A CA 1
ATOM 577 C C . ALA A 1 72 ? -2.417 2.564 6.119 1.00 98.56 72 ALA A C 1
ATOM 579 O O . ALA A 1 72 ? -2.582 2.404 4.914 1.00 98.56 72 ALA A O 1
ATOM 580 N N . ILE A 1 73 ? -1.449 1.938 6.800 1.00 98.56 73 ILE A N 1
ATOM 581 C CA . ILE A 1 73 ? -0.523 0.990 6.161 1.00 98.56 73 ILE A CA 1
ATOM 582 C C . ILE A 1 73 ? -1.276 -0.218 5.581 1.00 98.56 73 ILE A C 1
ATOM 584 O O . ILE A 1 73 ? -0.955 -0.664 4.485 1.00 98.56 73 ILE A O 1
ATOM 588 N N . ALA A 1 74 ? -2.301 -0.731 6.268 1.00 98.50 74 ALA A N 1
ATOM 589 C CA . ALA A 1 74 ? -3.111 -1.845 5.773 1.00 98.50 74 ALA A CA 1
ATOM 590 C C . ALA A 1 74 ? -3.904 -1.473 4.513 1.00 98.50 74 ALA A C 1
ATOM 592 O O . ALA A 1 74 ? -3.997 -2.288 3.594 1.00 98.50 74 ALA A O 1
ATOM 593 N N . MET A 1 75 ? -4.425 -0.244 4.434 1.00 98.69 75 MET A N 1
ATOM 594 C CA . MET A 1 75 ? -5.077 0.260 3.224 1.00 98.69 75 MET A CA 1
ATOM 595 C C . MET A 1 75 ? -4.096 0.341 2.057 1.00 98.69 75 MET A C 1
ATOM 597 O O . MET A 1 75 ? -4.410 -0.177 0.990 1.00 98.69 75 MET A O 1
ATOM 601 N N . THR A 1 76 ? -2.891 0.883 2.269 1.00 98.38 76 THR A N 1
ATOM 602 C CA . THR A 1 76 ? -1.838 0.872 1.241 1.00 98.38 76 THR A CA 1
ATOM 603 C C . THR A 1 76 ? -1.482 -0.559 0.826 1.00 98.38 76 THR A C 1
ATOM 605 O O . THR A 1 76 ? -1.482 -0.875 -0.355 1.00 98.38 76 THR A O 1
ATOM 608 N N . GLY A 1 77 ? -1.246 -1.470 1.773 1.00 98.19 77 GLY A N 1
ATOM 609 C CA . GLY A 1 77 ? -0.915 -2.864 1.457 1.00 98.19 77 GLY A CA 1
ATOM 610 C C . GLY A 1 77 ? -2.021 -3.603 0.692 1.00 98.19 77 GLY A C 1
ATOM 611 O O . GLY A 1 77 ? -1.721 -4.479 -0.120 1.00 98.19 77 GLY A O 1
ATOM 612 N N . SER A 1 78 ? -3.285 -3.237 0.928 1.00 98.25 78 SER A N 1
ATOM 613 C CA . SER A 1 78 ? -4.444 -3.772 0.202 1.00 98.25 78 SER A CA 1
ATOM 614 C C . SER A 1 78 ? -4.508 -3.237 -1.229 1.00 98.25 78 SER A C 1
ATOM 616 O O . SER A 1 78 ? -4.688 -4.020 -2.162 1.00 98.25 78 SER A O 1
ATOM 618 N N . ASP A 1 79 ? -4.297 -1.930 -1.401 1.00 98.00 79 ASP A N 1
ATOM 619 C CA . ASP A 1 79 ? -4.250 -1.256 -2.705 1.00 98.00 79 ASP A CA 1
ATOM 620 C C . ASP A 1 79 ? -3.105 -1.793 -3.582 1.00 98.00 79 ASP A C 1
ATOM 622 O O . ASP A 1 79 ? -3.244 -1.971 -4.787 1.00 98.00 79 ASP A O 1
ATOM 626 N N . LEU A 1 80 ? -1.993 -2.181 -2.950 1.00 97.38 80 LEU A N 1
ATOM 627 C CA . LEU A 1 80 ? -0.815 -2.740 -3.617 1.00 97.38 80 LEU A CA 1
ATOM 628 C C . LEU A 1 80 ? -0.812 -4.272 -3.718 1.00 97.38 80 LEU A C 1
ATOM 630 O O . LEU A 1 80 ? 0.194 -4.857 -4.121 1.00 97.38 80 LEU A O 1
ATOM 634 N N . SER A 1 81 ? -1.915 -4.946 -3.375 1.00 97.56 81 SER A N 1
ATOM 635 C CA . SER A 1 81 ? -1.958 -6.411 -3.218 1.00 97.56 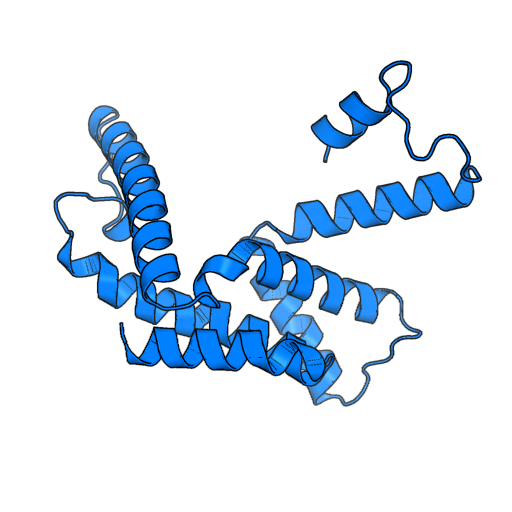81 SER A CA 1
ATOM 636 C C . SER A 1 81 ? -1.601 -7.224 -4.468 1.00 97.56 81 SER A C 1
ATOM 638 O O . SER A 1 81 ? -1.280 -8.405 -4.334 1.00 97.56 81 SER A O 1
ATOM 640 N N . ALA A 1 82 ? -1.607 -6.612 -5.658 1.00 97.19 82 ALA A N 1
ATOM 641 C CA . ALA A 1 82 ? -1.096 -7.200 -6.898 1.00 97.19 82 ALA A CA 1
ATOM 642 C C . ALA A 1 82 ? 0.382 -7.623 -6.791 1.00 97.19 82 ALA A C 1
ATOM 644 O O . ALA A 1 82 ? 0.756 -8.681 -7.291 1.00 97.19 82 ALA A O 1
ATOM 645 N N . SER A 1 83 ? 1.195 -6.841 -6.071 1.00 97.81 83 SER A N 1
ATOM 646 C CA . SER A 1 83 ? 2.614 -7.139 -5.817 1.00 97.81 83 SER A CA 1
ATOM 647 C C . SER A 1 83 ? 2.833 -8.400 -4.977 1.00 97.81 83 SER A C 1
ATOM 649 O O . SER A 1 83 ? 3.916 -8.975 -4.987 1.00 97.81 83 SER A O 1
ATOM 651 N N . ALA A 1 84 ? 1.797 -8.863 -4.277 1.00 97.94 84 ALA A N 1
ATOM 652 C CA . ALA A 1 84 ? 1.807 -10.055 -3.439 1.00 97.94 84 ALA A CA 1
ATOM 653 C C . ALA A 1 84 ? 0.980 -11.209 -4.041 1.00 97.94 84 ALA A C 1
ATOM 655 O O . ALA A 1 84 ? 0.510 -12.089 -3.316 1.00 97.94 84 ALA A O 1
ATOM 656 N N . LYS A 1 85 ? 0.743 -11.204 -5.359 1.00 98.25 85 LYS A N 1
ATOM 657 C CA . LYS A 1 85 ? 0.112 -12.319 -6.086 1.00 98.25 85 LYS A CA 1
ATOM 658 C C . LYS A 1 85 ? 1.166 -13.242 -6.701 1.00 98.25 85 LYS A C 1
ATOM 660 O O . LYS A 1 85 ? 2.294 -12.798 -6.894 1.00 98.25 85 LYS A O 1
ATOM 665 N N . PRO A 1 86 ? 0.808 -14.492 -7.052 1.00 98.38 86 PRO A N 1
ATOM 666 C CA . PRO A 1 86 ? 1.646 -15.333 -7.899 1.00 98.38 86 PRO A CA 1
ATOM 667 C C . PRO A 1 86 ? 2.155 -14.586 -9.137 1.00 98.38 86 PRO A C 1
ATOM 669 O O . PRO A 1 86 ? 1.465 -13.720 -9.678 1.00 98.38 86 PRO A O 1
ATOM 672 N N . TRP A 1 87 ? 3.369 -14.925 -9.565 1.00 97.88 87 TRP A N 1
ATOM 673 C CA . TRP A 1 87 ? 4.114 -14.203 -10.600 1.00 97.88 87 TRP A CA 1
ATOM 674 C C . TRP A 1 87 ? 3.334 -13.952 -11.893 1.00 97.88 87 TRP A C 1
ATOM 676 O O . TRP A 1 87 ? 3.348 -12.841 -12.414 1.00 97.88 87 TRP A O 1
ATOM 686 N N . ASP A 1 88 ? 2.642 -14.968 -12.401 1.00 97.81 88 ASP A N 1
ATOM 687 C CA . ASP A 1 88 ? 1.819 -14.884 -13.606 1.00 97.81 88 ASP A CA 1
ATOM 688 C C . ASP A 1 88 ? 0.720 -13.824 -13.462 1.00 97.81 88 ASP A C 1
ATOM 690 O O . ASP A 1 88 ? 0.555 -12.971 -14.332 1.00 97.81 88 ASP A O 1
ATOM 694 N N . ILE A 1 89 ? 0.040 -13.801 -12.315 1.00 98.06 89 ILE A N 1
ATOM 695 C CA . ILE A 1 89 ? -0.996 -12.808 -12.011 1.00 98.06 89 ILE A CA 1
ATOM 696 C C . ILE A 1 89 ? -0.385 -11.413 -11.843 1.00 98.06 89 ILE A C 1
ATOM 698 O O . ILE A 1 89 ? -0.941 -10.429 -12.340 1.00 98.06 89 ILE A O 1
ATOM 702 N N . GLN A 1 90 ? 0.753 -11.308 -11.151 1.00 97.00 90 GLN A N 1
ATOM 703 C CA . GLN A 1 90 ? 1.437 -10.030 -10.965 1.00 97.00 90 GLN A CA 1
ATOM 704 C C . GLN A 1 90 ? 1.838 -9.430 -12.318 1.00 97.00 90 GLN A C 1
ATOM 706 O O . GLN A 1 90 ? 1.535 -8.268 -12.569 1.00 97.00 90 GLN A O 1
ATOM 711 N N . VAL A 1 91 ? 2.486 -10.202 -13.195 1.00 95.62 91 VAL A N 1
ATOM 712 C CA . VAL A 1 91 ? 2.955 -9.721 -14.503 1.00 95.62 91 VAL A CA 1
ATOM 713 C C . VAL A 1 91 ? 1.794 -9.239 -15.365 1.00 95.62 91 VAL A C 1
ATOM 715 O O . VAL A 1 91 ? 1.886 -8.159 -15.947 1.00 95.62 91 VAL A O 1
ATOM 718 N N . GLU A 1 92 ? 0.689 -9.986 -15.422 1.00 96.81 92 GLU A N 1
ATOM 719 C CA . GLU A 1 92 ? -0.499 -9.547 -16.162 1.00 96.81 92 GLU A CA 1
ATOM 720 C C . GLU A 1 92 ? -1.089 -8.258 -15.579 1.00 96.81 92 GLU A C 1
ATOM 722 O O . GLU A 1 92 ? -1.421 -7.335 -16.320 1.00 96.81 92 GLU A O 1
ATOM 727 N N . THR A 1 93 ? -1.134 -8.134 -14.251 1.00 96.12 93 THR A N 1
ATOM 728 C CA . THR A 1 93 ? -1.613 -6.905 -13.600 1.00 96.12 93 THR A CA 1
ATOM 729 C C . THR A 1 93 ? -0.698 -5.716 -13.902 1.00 96.12 93 THR A C 1
ATOM 731 O O . THR A 1 93 ? -1.172 -4.630 -14.230 1.00 96.12 93 THR A O 1
ATOM 734 N N . VAL A 1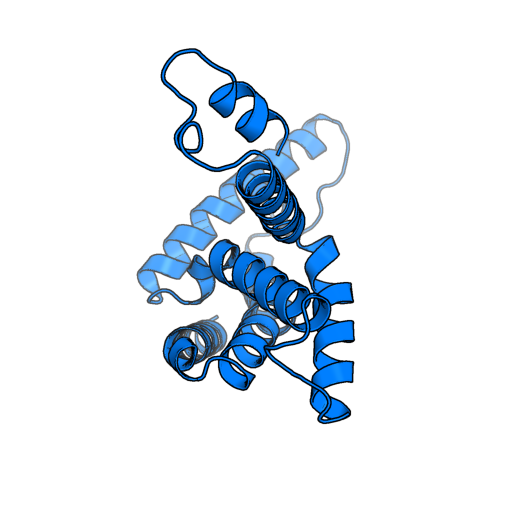 94 ? 0.621 -5.917 -13.850 1.00 94.81 94 VAL A N 1
ATOM 735 C CA . VAL A 1 94 ? 1.616 -4.886 -14.167 1.00 94.81 94 VAL A CA 1
ATOM 736 C C . VAL A 1 94 ? 1.484 -4.435 -15.622 1.00 94.81 94 VAL A C 1
ATOM 738 O O . VAL A 1 94 ? 1.535 -3.236 -15.879 1.00 94.81 94 VAL A O 1
ATOM 741 N N . LYS A 1 95 ? 1.245 -5.342 -16.577 1.00 93.75 95 LYS A N 1
ATOM 742 C CA . LYS A 1 95 ? 0.994 -4.968 -17.982 1.00 93.75 95 LYS A CA 1
ATOM 743 C C . LYS A 1 95 ? -0.203 -4.027 -18.127 1.00 93.75 95 LYS A C 1
ATOM 745 O O . LYS A 1 95 ? -0.095 -3.034 -18.839 1.00 93.75 95 LYS A O 1
ATOM 750 N N . VAL A 1 96 ? -1.310 -4.307 -17.433 1.00 95.94 96 VAL A N 1
ATOM 751 C CA . VAL A 1 96 ? -2.504 -3.442 -17.450 1.00 95.94 96 VAL A CA 1
ATOM 752 C C . VAL A 1 96 ? -2.183 -2.057 -16.884 1.00 95.94 96 VAL A C 1
ATOM 754 O O . VAL A 1 96 ? -2.501 -1.055 -17.518 1.00 95.94 96 VAL A O 1
ATOM 757 N N . ILE A 1 97 ? -1.481 -1.992 -15.747 1.00 93.88 97 ILE A N 1
ATOM 758 C CA . ILE A 1 97 ? -1.075 -0.721 -15.120 1.00 93.88 97 ILE A CA 1
ATOM 759 C C . ILE A 1 97 ? -0.170 0.097 -16.054 1.00 93.88 97 ILE A C 1
ATOM 761 O O . ILE A 1 97 ? -0.349 1.306 -16.196 1.00 93.88 97 ILE A O 1
ATOM 765 N N . PHE A 1 98 ? 0.802 -0.541 -16.712 1.00 93.56 98 PHE A N 1
ATOM 766 C CA . PHE A 1 98 ? 1.679 0.162 -17.648 1.00 93.56 98 PHE A CA 1
ATOM 767 C C . PHE A 1 98 ? 0.935 0.660 -18.884 1.00 93.56 98 PHE A C 1
ATOM 769 O O . PHE A 1 98 ? 1.241 1.754 -19.347 1.00 93.56 98 PHE A O 1
ATOM 776 N N . GLU A 1 99 ? -0.060 -0.070 -19.391 1.00 94.94 99 GLU A N 1
ATOM 777 C CA . GLU A 1 99 ? -0.877 0.433 -20.497 1.00 94.94 99 GLU A CA 1
ATOM 778 C C . GLU A 1 99 ? -1.643 1.705 -20.096 1.00 94.94 99 GLU A C 1
ATOM 780 O O . GLU A 1 99 ? -1.685 2.659 -20.872 1.00 94.94 99 GLU A O 1
ATOM 785 N N . GLU A 1 100 ? -2.163 1.789 -18.867 1.00 94.88 100 GLU A N 1
ATOM 786 C CA . GLU A 1 100 ? -2.760 3.029 -18.347 1.00 94.88 100 GLU A CA 1
ATOM 787 C C . GLU A 1 100 ? -1.729 4.169 -18.248 1.00 94.88 100 GLU A C 1
ATOM 789 O O . GLU A 1 100 ? -1.998 5.299 -18.671 1.00 94.88 100 GLU A O 1
ATOM 794 N N . PHE A 1 101 ? -0.516 3.888 -17.755 1.00 94.38 101 PHE A N 1
ATOM 795 C CA . PHE A 1 101 ? 0.574 4.872 -17.720 1.00 94.38 101 PHE A CA 1
ATOM 796 C C . PHE A 1 101 ? 0.970 5.357 -19.113 1.00 94.38 101 PHE A C 1
ATOM 798 O O . PHE A 1 101 ? 1.234 6.546 -19.299 1.00 94.38 101 PHE A O 1
ATOM 805 N N . TYR A 1 102 ? 0.976 4.468 -20.100 1.00 95.06 102 TYR A N 1
ATOM 806 C CA . TYR A 1 102 ? 1.270 4.808 -21.484 1.00 95.06 102 TYR A CA 1
ATOM 807 C C . TYR A 1 102 ? 0.178 5.664 -22.117 1.00 95.06 102 TYR A C 1
ATOM 809 O O . TYR A 1 102 ? 0.491 6.632 -22.808 1.00 95.06 102 TYR A O 1
ATOM 817 N N . GLN A 1 103 ? -1.096 5.379 -21.843 1.00 96.62 103 GLN A N 1
ATOM 818 C CA . GLN A 1 103 ? -2.208 6.222 -22.291 1.00 96.62 103 GLN A CA 1
ATOM 819 C C . GLN A 1 103 ? -2.105 7.642 -21.719 1.00 96.62 103 GLN A C 1
ATOM 821 O O . GLN A 1 103 ? -2.291 8.622 -22.446 1.00 96.62 103 GLN A O 1
ATOM 826 N N . GLN A 1 104 ? -1.735 7.770 -20.442 1.00 95.81 104 GLN A N 1
ATOM 827 C CA . GLN A 1 104 ? -1.463 9.070 -19.828 1.00 95.81 104 GLN A CA 1
ATOM 828 C C . GLN A 1 104 ? -0.259 9.768 -20.483 1.00 95.81 104 GLN A C 1
ATOM 830 O O . GLN A 1 104 ? -0.331 10.957 -20.804 1.00 95.81 104 GLN A O 1
ATOM 835 N N . GLY A 1 105 ? 0.834 9.041 -20.728 1.00 96.44 105 GLY A N 1
ATOM 836 C CA . GLY A 1 105 ? 2.024 9.585 -21.381 1.00 96.44 105 GLY A CA 1
ATOM 837 C C . GLY A 1 105 ? 1.770 10.064 -22.814 1.00 96.44 105 GLY A C 1
ATOM 838 O O . GLY A 1 105 ? 2.299 11.099 -23.227 1.00 96.44 105 GLY A O 1
ATOM 839 N N . ASP A 1 106 ? 0.907 9.374 -23.561 1.00 96.56 106 ASP A N 1
ATOM 840 C CA . ASP A 1 106 ? 0.474 9.802 -24.893 1.00 96.56 106 ASP A CA 1
ATOM 841 C C . ASP A 1 106 ? -0.370 11.074 -24.840 1.00 96.56 106 ASP A C 1
ATOM 843 O O . ASP A 1 106 ? -0.176 11.975 -25.658 1.00 96.56 106 ASP A O 1
ATOM 847 N N . ALA A 1 107 ? -1.272 11.185 -23.861 1.00 97.12 107 ALA A N 1
ATOM 848 C CA . ALA A 1 107 ? -2.057 12.396 -23.651 1.00 97.12 107 ALA A CA 1
ATOM 849 C C . ALA A 1 107 ? -1.158 13.597 -23.301 1.00 97.12 107 ALA A C 1
ATOM 851 O O . ALA A 1 107 ? -1.363 14.705 -23.805 1.00 97.12 107 ALA A O 1
ATOM 852 N N . GLU A 1 108 ? -0.118 13.391 -22.487 1.00 96.44 108 GLU A N 1
ATOM 853 C CA . GLU A 1 108 ? 0.892 14.415 -22.200 1.00 96.44 108 GLU A CA 1
ATOM 854 C C . GLU A 1 108 ? 1.672 14.824 -23.450 1.00 96.44 108 GLU A C 1
ATOM 856 O O . GLU A 1 108 ? 1.845 16.022 -23.697 1.00 96.44 108 GLU A O 1
ATOM 861 N N . ARG A 1 109 ? 2.071 13.849 -24.270 1.00 96.00 109 ARG A N 1
ATOM 862 C CA . ARG A 1 109 ? 2.763 14.076 -25.542 1.00 96.00 109 ARG A CA 1
ATOM 863 C C . ARG A 1 109 ? 1.909 14.855 -26.535 1.00 96.00 109 ARG A C 1
ATOM 865 O O . ARG A 1 109 ? 2.398 15.814 -27.129 1.00 96.00 109 ARG A O 1
ATOM 872 N N . ALA A 1 110 ? 0.635 14.495 -26.681 1.00 96.50 110 ALA A N 1
ATOM 873 C CA . ALA A 1 110 ? -0.322 15.212 -27.522 1.00 96.50 110 ALA A CA 1
ATOM 874 C C . ALA A 1 110 ? -0.530 16.663 -27.054 1.00 96.50 110 ALA A C 1
ATOM 876 O O . ALA A 1 110 ? -0.743 17.557 -27.869 1.00 96.50 110 ALA A O 1
ATOM 877 N N . ALA A 1 111 ? -0.395 16.915 -25.749 1.00 96.56 111 ALA A N 1
ATOM 878 C CA . ALA A 1 111 ? -0.415 18.251 -25.160 1.00 96.56 111 ALA A CA 1
ATOM 879 C C . ALA A 1 111 ? 0.949 18.980 -25.198 1.00 96.56 111 ALA A C 1
ATOM 881 O O . ALA A 1 111 ? 1.104 20.016 -24.550 1.00 96.56 111 ALA A O 1
ATOM 882 N N . GLY A 1 112 ? 1.945 18.450 -25.918 1.00 95.88 112 GLY A N 1
ATOM 883 C CA . GLY A 1 112 ? 3.266 19.063 -26.090 1.00 95.88 112 GLY A CA 1
ATOM 884 C C . GLY A 1 112 ? 4.220 18.903 -24.901 1.00 95.88 112 GLY A C 1
ATOM 885 O O . GLY A 1 112 ? 5.249 19.576 -24.855 1.00 95.88 112 GLY A O 1
ATOM 886 N N . ARG A 1 113 ? 3.906 18.036 -23.930 1.00 95.94 113 ARG A N 1
ATOM 887 C CA . ARG A 1 113 ? 4.780 17.721 -22.788 1.00 95.94 113 ARG A CA 1
ATOM 888 C C . ARG A 1 113 ? 5.584 16.452 -23.058 1.00 95.94 113 ARG A C 1
ATOM 890 O O . ARG A 1 113 ? 5.160 15.572 -23.800 1.00 95.94 113 ARG A O 1
ATOM 897 N N . LYS A 1 114 ? 6.760 16.340 -22.440 1.00 93.50 114 LYS A N 1
ATOM 898 C CA . LYS A 1 114 ? 7.541 15.099 -22.459 1.00 93.50 114 LYS A CA 1
ATOM 899 C C . LYS A 1 114 ? 7.106 14.228 -21.272 1.00 93.50 114 LYS A C 1
ATOM 901 O O . LYS A 1 114 ? 7.308 14.683 -20.145 1.00 93.50 114 LYS A O 1
ATOM 906 N N . PRO A 1 115 ? 6.559 13.020 -21.496 1.00 93.50 115 PRO A N 1
ATOM 907 C CA . PRO A 1 115 ? 6.203 12.126 -20.402 1.00 93.50 115 PRO A CA 1
ATOM 908 C C . PRO A 1 115 ? 7.452 11.651 -19.653 1.00 93.50 115 PRO A C 1
ATOM 910 O O . PRO A 1 115 ? 8.559 11.606 -20.206 1.00 93.50 115 PRO A O 1
ATOM 913 N N . ILE A 1 116 ? 7.279 11.291 -18.383 1.00 91.88 116 ILE A N 1
ATOM 914 C CA . ILE A 1 116 ? 8.340 10.646 -17.600 1.00 91.88 116 ILE A CA 1
ATOM 915 C C . ILE A 1 116 ? 8.646 9.243 -18.160 1.00 91.88 116 ILE A C 1
ATOM 917 O O . ILE A 1 116 ? 7.751 8.629 -18.740 1.00 91.88 116 ILE A O 1
ATOM 921 N N . PRO A 1 117 ? 9.860 8.689 -17.957 1.00 89.00 117 PRO A N 1
ATOM 922 C CA . PRO A 1 117 ? 10.252 7.407 -18.555 1.00 89.00 117 PRO A CA 1
ATOM 923 C C . PRO A 1 117 ? 9.280 6.246 -18.289 1.00 89.00 117 PRO A C 1
ATOM 925 O O . PRO A 1 117 ? 8.991 5.479 -19.195 1.00 89.00 117 PRO A O 1
ATOM 928 N N . MET A 1 118 ? 8.709 6.162 -17.082 1.00 88.88 118 MET A N 1
ATOM 929 C CA . MET A 1 118 ? 7.733 5.125 -16.708 1.00 88.88 118 MET A CA 1
ATOM 930 C C . MET A 1 118 ? 6.417 5.196 -17.508 1.00 88.88 118 MET A C 1
ATOM 932 O O . MET A 1 118 ? 5.746 4.184 -17.670 1.00 88.88 118 MET A O 1
ATOM 936 N N . MET A 1 119 ? 6.050 6.381 -18.003 1.00 92.81 119 MET A N 1
ATOM 937 C CA . MET A 1 119 ? 4.840 6.625 -18.800 1.00 92.81 119 MET A CA 1
ATOM 938 C C . MET A 1 119 ? 5.130 6.650 -20.307 1.00 92.81 119 MET A C 1
ATOM 940 O O . MET A 1 119 ? 4.225 6.859 -21.109 1.00 92.81 119 MET A O 1
ATOM 944 N N . ASP A 1 120 ? 6.384 6.461 -20.724 1.00 92.62 120 ASP A N 1
ATOM 945 C CA . ASP A 1 120 ? 6.769 6.518 -22.129 1.00 92.62 120 ASP A CA 1
ATOM 946 C C . ASP A 1 120 ? 6.790 5.113 -22.750 1.00 92.62 120 ASP A C 1
ATOM 948 O O . ASP A 1 120 ? 7.733 4.349 -22.540 1.00 92.62 120 ASP A O 1
ATOM 952 N N . ARG A 1 121 ? 5.779 4.779 -23.567 1.00 92.75 121 ARG A N 1
ATOM 953 C CA . ARG A 1 121 ? 5.692 3.475 -24.263 1.00 92.75 121 ARG A CA 1
ATOM 954 C C . ARG A 1 121 ? 6.864 3.187 -25.206 1.00 92.75 121 ARG A C 1
ATOM 956 O O . ARG A 1 121 ? 7.068 2.044 -25.599 1.00 92.75 121 ARG A O 1
ATOM 963 N N . TYR A 1 122 ? 7.646 4.208 -25.561 1.00 91.75 122 TYR A N 1
ATOM 964 C CA . TYR A 1 122 ? 8.862 4.065 -26.365 1.00 91.75 122 TYR A CA 1
ATOM 965 C C . TYR A 1 122 ? 10.117 3.767 -25.525 1.00 91.75 122 TYR A C 1
ATOM 967 O O . TYR A 1 122 ? 11.208 3.668 -26.082 1.00 91.75 122 TYR A O 1
ATOM 975 N N . GLN A 1 123 ? 9.982 3.615 -24.202 1.00 88.75 123 GLN A N 1
ATOM 976 C CA . GLN A 1 123 ? 11.051 3.212 -23.279 1.00 88.75 123 GLN A CA 1
ATOM 977 C C . GLN A 1 123 ? 10.659 1.963 -22.456 1.00 88.75 123 GLN A C 1
ATOM 979 O O . GLN A 1 123 ? 10.709 1.997 -21.224 1.00 88.75 123 GLN A O 1
ATOM 984 N N . PRO A 1 124 ? 10.280 0.842 -23.103 1.00 84.19 124 PRO A N 1
ATOM 985 C CA . PRO A 1 124 ? 9.787 -0.352 -22.406 1.00 84.19 124 PRO A CA 1
ATOM 986 C C . PRO A 1 124 ? 10.832 -0.985 -21.475 1.00 84.19 124 PRO A C 1
ATOM 988 O O . PRO A 1 124 ? 10.476 -1.544 -20.441 1.00 84.19 124 PRO A O 1
ATOM 991 N N . ASP A 1 125 ? 12.124 -0.821 -21.769 1.00 87.12 125 ASP A N 1
ATOM 992 C CA . ASP A 1 125 ? 13.223 -1.360 -20.955 1.00 87.12 125 ASP A CA 1
ATOM 993 C C . ASP A 1 125 ? 13.283 -0.763 -19.534 1.00 87.12 125 ASP A C 1
ATOM 995 O O . ASP A 1 125 ? 13.967 -1.291 -18.660 1.00 87.12 125 ASP A O 1
ATOM 999 N N . GLN A 1 126 ? 12.556 0.331 -19.274 1.00 84.94 126 GLN A N 1
ATOM 1000 C CA . GLN A 1 126 ? 12.438 0.934 -17.942 1.00 84.94 126 GLN A CA 1
ATOM 1001 C C . GLN A 1 126 ? 11.428 0.213 -17.040 1.00 84.94 126 GLN A C 1
ATOM 1003 O O . GLN A 1 126 ? 11.378 0.488 -15.840 1.00 84.94 126 GLN A O 1
ATOM 1008 N N . GLN A 1 127 ? 10.605 -0.690 -17.581 1.00 86.62 127 GLN A N 1
ATOM 1009 C CA . GLN A 1 127 ? 9.572 -1.375 -16.807 1.00 86.62 127 GLN A CA 1
ATOM 1010 C C . GLN A 1 127 ? 10.159 -2.256 -15.687 1.00 86.62 127 GLN A C 1
ATOM 1012 O O . GLN A 1 127 ? 9.754 -2.047 -14.539 1.00 86.62 127 GLN A O 1
ATOM 1017 N N . PRO A 1 128 ? 11.124 -3.169 -15.939 1.00 91.56 128 PRO A N 1
ATOM 1018 C CA . PRO A 1 128 ? 11.678 -4.018 -14.880 1.00 91.56 128 PRO A CA 1
ATOM 1019 C C . PRO A 1 128 ? 12.353 -3.212 -13.766 1.00 91.56 128 PRO A C 1
ATOM 1021 O O . PRO A 1 128 ? 12.043 -3.394 -12.591 1.00 91.56 128 PRO A O 1
ATOM 1024 N N . SER A 1 129 ? 13.200 -2.238 -14.118 1.00 92.44 129 SER A N 1
ATOM 1025 C CA . SER A 1 129 ? 13.879 -1.385 -13.133 1.00 92.44 129 SER A CA 1
ATOM 1026 C C . SER A 1 129 ? 12.889 -0.572 -12.290 1.00 92.44 129 SER A C 1
ATOM 1028 O O . SER A 1 129 ? 13.072 -0.429 -11.078 1.00 92.44 129 SER A O 1
ATOM 1030 N N . SER A 1 130 ? 11.802 -0.093 -12.905 1.00 92.69 130 SER A N 1
ATOM 1031 C CA . SER A 1 130 ? 10.717 0.594 -12.201 1.00 92.69 130 SER A CA 1
ATOM 1032 C C . SER A 1 130 ? 9.988 -0.338 -11.232 1.00 92.69 130 SER A C 1
ATOM 1034 O O . SER A 1 130 ? 9.680 0.081 -10.117 1.00 92.69 130 SER A O 1
ATOM 1036 N N . GLN A 1 131 ? 9.750 -1.601 -11.608 1.00 96.00 131 GLN A N 1
ATOM 1037 C CA . GLN A 1 131 ? 9.146 -2.599 -10.717 1.00 96.00 131 GLN A CA 1
ATOM 1038 C C . GLN A 1 131 ? 10.055 -2.929 -9.532 1.00 96.00 131 GLN A C 1
ATOM 1040 O O . GLN A 1 131 ? 9.602 -2.856 -8.391 1.00 96.00 131 GLN A O 1
ATOM 1045 N N . VAL A 1 132 ? 11.346 -3.180 -9.767 1.00 97.19 132 VAL A N 1
ATOM 1046 C CA . VAL A 1 132 ? 12.332 -3.402 -8.693 1.00 97.19 132 VAL A CA 1
ATOM 1047 C C . VAL A 1 132 ? 12.355 -2.216 -7.723 1.00 97.19 132 VAL A C 1
ATOM 1049 O O . VAL A 1 132 ? 12.284 -2.401 -6.503 1.00 97.19 132 VAL A O 1
ATOM 1052 N N . GLY A 1 133 ? 12.397 -0.987 -8.249 1.00 96.75 133 GLY A N 1
ATOM 1053 C CA . GLY A 1 133 ? 12.375 0.235 -7.445 1.00 96.75 133 GLY A CA 1
ATOM 1054 C C . GLY A 1 133 ? 11.084 0.399 -6.638 1.00 96.75 133 GLY A C 1
ATOM 1055 O O . GLY A 1 133 ? 11.132 0.729 -5.450 1.00 96.75 133 GLY A O 1
ATOM 1056 N N . PHE A 1 134 ? 9.933 0.123 -7.250 1.00 96.75 134 PHE A N 1
ATOM 1057 C CA . PHE A 1 134 ? 8.625 0.202 -6.606 1.00 96.75 134 PHE A CA 1
ATOM 1058 C C . PHE A 1 134 ? 8.459 -0.836 -5.487 1.00 96.75 134 PHE A C 1
ATOM 1060 O O . PHE A 1 134 ? 8.081 -0.491 -4.362 1.00 96.75 134 PHE A O 1
ATOM 1067 N N . LEU A 1 135 ? 8.798 -2.097 -5.756 1.00 98.38 135 LEU A N 1
ATOM 1068 C CA . LEU A 1 135 ? 8.717 -3.175 -4.774 1.00 98.38 135 LEU A CA 1
ATOM 1069 C C . LEU A 1 135 ? 9.663 -2.920 -3.594 1.00 98.38 135 LEU A C 1
ATOM 1071 O O . LEU A 1 135 ? 9.237 -2.986 -2.439 1.00 98.38 135 LEU A O 1
ATOM 1075 N N . THR A 1 136 ? 10.911 -2.537 -3.872 1.00 98.31 136 THR A N 1
ATOM 1076 C CA . THR A 1 136 ? 11.928 -2.265 -2.843 1.00 98.31 136 THR A CA 1
ATOM 1077 C C . THR A 1 136 ? 11.600 -1.020 -2.016 1.00 98.31 136 THR A C 1
ATOM 1079 O O . THR A 1 136 ? 11.749 -1.015 -0.793 1.00 98.31 136 THR A O 1
ATOM 1082 N N . GLY A 1 137 ? 11.158 0.060 -2.665 1.00 96.94 137 GLY A N 1
ATOM 1083 C CA . GLY A 1 137 ? 10.920 1.344 -2.006 1.00 96.94 137 GLY A CA 1
ATOM 1084 C C . GLY A 1 137 ? 9.607 1.406 -1.223 1.00 96.94 137 GLY A C 1
ATOM 1085 O O . GLY A 1 137 ? 9.518 2.127 -0.219 1.00 96.94 137 GLY A O 1
ATOM 1086 N N . ILE A 1 138 ? 8.595 0.656 -1.668 1.00 97.94 138 ILE A N 1
ATOM 1087 C CA . ILE A 1 138 ? 7.207 0.830 -1.227 1.00 97.94 138 ILE A CA 1
ATOM 1088 C C . ILE A 1 138 ? 6.597 -0.482 -0.735 1.00 97.94 138 ILE A C 1
ATOM 1090 O O . ILE A 1 138 ? 6.277 -0.574 0.453 1.00 97.94 138 ILE A O 1
ATOM 1094 N N . CYS A 1 139 ? 6.466 -1.494 -1.598 1.00 98.50 139 CYS A N 1
ATOM 1095 C CA . CYS A 1 139 ? 5.679 -2.694 -1.284 1.00 98.50 139 CYS A CA 1
ATOM 1096 C C . CYS A 1 139 ? 6.300 -3.523 -0.152 1.00 98.50 139 CYS A C 1
ATOM 1098 O O . CYS A 1 139 ? 5.649 -3.766 0.865 1.00 98.50 139 CYS A O 1
ATOM 1100 N N . VAL A 1 140 ? 7.585 -3.875 -0.265 1.00 98.69 140 VAL A N 1
ATOM 1101 C CA . VAL A 1 140 ? 8.300 -4.652 0.759 1.00 98.69 140 VAL A CA 1
ATOM 1102 C C . VAL A 1 140 ? 8.308 -3.918 2.110 1.00 98.69 140 VAL A C 1
ATOM 1104 O O . VAL A 1 140 ? 7.922 -4.528 3.113 1.00 98.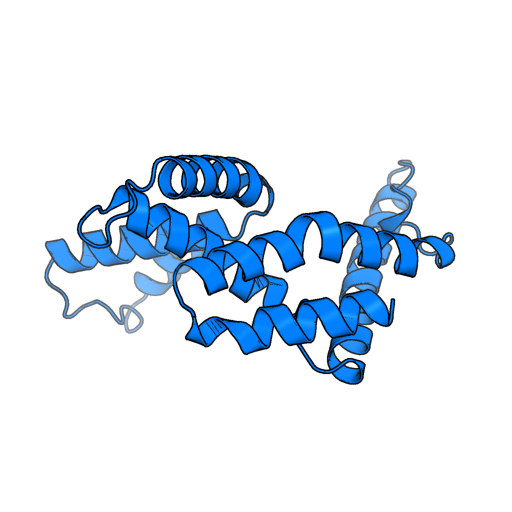69 140 VAL A O 1
ATOM 1107 N N . PRO A 1 141 ? 8.643 -2.611 2.202 1.00 98.50 141 PRO A N 1
ATOM 1108 C CA . PRO A 1 141 ? 8.519 -1.874 3.459 1.00 98.50 141 PRO A CA 1
ATOM 1109 C C . PRO A 1 141 ? 7.096 -1.831 4.030 1.00 98.50 141 PRO A C 1
ATOM 1111 O O . PRO A 1 141 ? 6.933 -1.877 5.250 1.00 98.50 141 PRO A O 1
ATOM 1114 N N . CYS A 1 142 ? 6.073 -1.740 3.176 1.00 98.69 142 CYS A N 1
ATOM 1115 C CA . CYS A 1 142 ? 4.674 -1.751 3.596 1.00 98.69 142 CYS A CA 1
ATOM 1116 C C . CYS A 1 142 ? 4.300 -3.094 4.240 1.00 98.69 142 CYS A C 1
ATOM 1118 O O . CYS A 1 142 ? 3.824 -3.123 5.377 1.00 98.69 142 CYS A O 1
ATOM 1120 N N . TYR A 1 143 ? 4.577 -4.213 3.564 1.00 98.81 143 TYR A N 1
ATOM 1121 C CA . TYR A 1 143 ? 4.283 -5.547 4.096 1.00 98.81 143 TYR A CA 1
ATOM 1122 C C . TYR A 1 143 ? 5.154 -5.924 5.293 1.00 98.81 143 TYR A C 1
ATOM 1124 O O . TYR A 1 143 ? 4.683 -6.622 6.185 1.00 98.81 143 TYR A O 1
ATOM 1132 N N . THR A 1 144 ? 6.376 -5.398 5.382 1.00 98.69 144 THR A N 1
ATOM 1133 C CA . THR A 1 144 ? 7.231 -5.566 6.567 1.00 98.69 144 THR A CA 1
ATOM 1134 C C . THR A 1 144 ? 6.601 -4.930 7.806 1.00 98.69 144 THR A C 1
ATOM 1136 O O . THR A 1 144 ? 6.572 -5.542 8.876 1.00 98.69 144 THR A O 1
ATOM 1139 N N . LEU A 1 145 ? 6.059 -3.714 7.673 1.00 98.38 145 LEU A N 1
ATOM 1140 C CA . LEU A 1 145 ? 5.352 -3.040 8.764 1.00 98.38 145 LEU A CA 1
ATOM 1141 C C . LEU A 1 145 ? 4.073 -3.773 9.171 1.00 98.38 145 LEU A C 1
ATOM 1143 O O . LEU A 1 145 ? 3.804 -3.884 10.368 1.00 98.38 145 LEU A O 1
ATOM 1147 N N . LEU A 1 146 ? 3.314 -4.287 8.198 1.00 98.38 146 LEU A N 1
ATOM 1148 C CA . LEU A 1 146 ? 2.138 -5.112 8.476 1.00 98.38 146 LEU A CA 1
ATOM 1149 C C . LEU A 1 146 ? 2.530 -6.371 9.239 1.00 98.38 146 LEU A C 1
ATOM 1151 O O . LEU A 1 146 ? 2.027 -6.570 10.337 1.00 98.38 146 LEU A O 1
ATOM 1155 N N . TYR A 1 147 ? 3.501 -7.132 8.736 1.00 98.62 147 TYR A N 1
ATOM 1156 C CA . TYR A 1 147 ? 3.972 -8.365 9.366 1.00 98.62 147 TYR A CA 1
ATOM 1157 C C . TYR A 1 147 ? 4.490 -8.140 10.794 1.00 98.62 147 TYR A C 1
ATOM 1159 O O . TYR A 1 147 ? 4.253 -8.956 11.680 1.00 98.62 147 TYR A O 1
ATOM 1167 N N . THR A 1 148 ? 5.144 -7.000 11.047 1.00 98.19 148 THR A N 1
ATOM 1168 C CA . THR A 1 148 ? 5.667 -6.647 12.380 1.00 98.19 148 THR A CA 1
ATOM 1169 C C . THR A 1 148 ? 4.567 -6.568 13.446 1.00 98.19 148 THR A C 1
ATOM 1171 O O . THR A 1 148 ? 4.826 -6.857 14.613 1.00 98.19 148 THR A O 1
ATOM 1174 N N . LEU A 1 149 ? 3.350 -6.163 13.072 1.00 98.06 149 LEU A N 1
ATOM 1175 C CA . LEU A 1 149 ? 2.222 -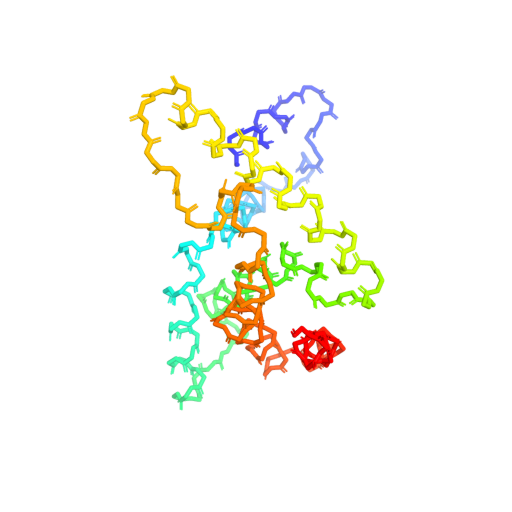5.996 13.998 1.00 98.06 149 LEU A CA 1
ATOM 1176 C C . LEU A 1 149 ? 1.117 -7.043 13.823 1.00 98.06 149 LEU A C 1
ATOM 1178 O O . LEU A 1 149 ? 0.361 -7.281 14.762 1.00 98.06 149 LEU A O 1
ATOM 1182 N N . ILE A 1 150 ? 1.018 -7.639 12.640 1.00 97.81 150 ILE A N 1
ATOM 1183 C CA . ILE A 1 150 ? 0.012 -8.615 12.223 1.00 97.81 150 ILE A CA 1
ATOM 1184 C C . ILE A 1 150 ? 0.777 -9.778 11.570 1.00 97.81 150 ILE A C 1
ATOM 1186 O O . ILE A 1 150 ? 0.916 -9.814 10.345 1.00 97.81 150 ILE A O 1
ATOM 1190 N N . PRO A 1 151 ? 1.337 -10.712 12.360 1.00 98.00 151 PRO A N 1
ATOM 1191 C CA . PRO A 1 151 ? 2.180 -11.795 11.846 1.00 98.00 151 PRO A CA 1
ATOM 1192 C C . PRO A 1 151 ? 1.517 -12.644 10.754 1.00 98.00 151 PRO A C 1
ATOM 1194 O O . PRO A 1 151 ? 2.189 -13.173 9.871 1.00 98.00 151 PRO A O 1
ATOM 1197 N N . GLU A 1 152 ? 0.191 -12.731 10.763 1.00 98.12 152 GLU A N 1
ATOM 1198 C CA . GLU A 1 152 ? -0.620 -13.443 9.778 1.00 98.12 152 GLU A CA 1
ATOM 1199 C C . GLU A 1 152 ? -0.518 -12.841 8.368 1.00 98.12 152 GLU A C 1
ATOM 1201 O O . GLU A 1 152 ? -0.833 -13.519 7.392 1.00 98.12 152 GLU A O 1
ATOM 1206 N N . SER A 1 153 ? -0.036 -11.600 8.222 1.00 98.31 153 SER A N 1
ATOM 1207 C CA . SER A 1 153 ? 0.200 -10.982 6.913 1.00 98.31 153 SER A CA 1
ATOM 1208 C C . SER A 1 153 ? 1.518 -11.417 6.259 1.00 98.31 153 SER A C 1
ATOM 1210 O O . SER A 1 153 ? 1.832 -10.937 5.168 1.00 98.31 153 SER A O 1
ATOM 1212 N N . LYS A 1 154 ? 2.302 -12.307 6.888 1.00 98.38 154 LYS A N 1
ATOM 1213 C CA . LYS A 1 154 ? 3.577 -12.811 6.349 1.00 98.38 154 LYS A CA 1
ATOM 1214 C C . LYS A 1 154 ? 3.493 -13.316 4.898 1.00 98.38 154 LYS A C 1
ATOM 1216 O O . LYS A 1 154 ? 4.378 -12.948 4.130 1.00 98.38 154 LYS A O 1
ATOM 1221 N N . PRO A 1 155 ? 2.447 -14.054 4.466 1.00 98.50 155 PRO A N 1
ATOM 1222 C CA . PRO A 1 155 ? 2.363 -14.525 3.083 1.00 98.5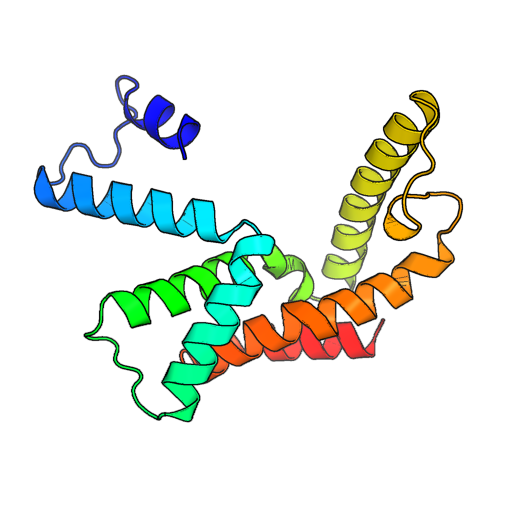0 155 PRO A CA 1
ATOM 1223 C C . PRO A 1 155 ? 2.404 -13.396 2.046 1.00 98.50 155 PRO A C 1
ATOM 1225 O O . PRO A 1 155 ? 2.895 -13.599 0.940 1.00 98.50 155 PRO A O 1
ATOM 1228 N N . MET A 1 156 ? 1.920 -12.197 2.398 1.00 98.44 156 MET A N 1
ATOM 1229 C CA . MET A 1 156 ? 1.986 -11.040 1.503 1.00 98.44 156 MET A CA 1
ATOM 1230 C C . MET A 1 156 ? 3.419 -10.528 1.339 1.00 98.44 156 MET A C 1
ATOM 1232 O O . MET A 1 156 ? 3.820 -10.177 0.233 1.00 98.44 156 MET A O 1
ATOM 1236 N N . LEU A 1 157 ? 4.188 -10.494 2.434 1.00 98.75 157 LEU A N 1
ATOM 1237 C CA . LEU A 1 157 ? 5.595 -10.102 2.406 1.00 98.75 157 LEU A CA 1
ATOM 1238 C C . LEU A 1 157 ? 6.422 -11.112 1.608 1.00 98.75 157 LEU A C 1
ATOM 1240 O O . LEU A 1 157 ? 7.171 -10.699 0.729 1.00 98.75 157 LEU A O 1
ATOM 1244 N N . ASP A 1 158 ? 6.238 -12.404 1.880 1.00 98.62 158 ASP A N 1
ATOM 1245 C CA . ASP A 1 158 ? 6.987 -13.481 1.227 1.00 98.62 158 ASP A CA 1
ATOM 1246 C C . ASP A 1 158 ? 6.762 -13.460 -0.290 1.00 98.62 158 ASP A C 1
ATOM 1248 O O . ASP A 1 158 ? 7.718 -13.379 -1.056 1.00 98.62 158 ASP A O 1
ATOM 1252 N N . MET A 1 159 ? 5.500 -13.410 -0.733 1.00 98.62 159 MET A N 1
ATOM 1253 C CA . MET A 1 159 ? 5.183 -13.364 -2.163 1.00 98.62 159 MET A CA 1
ATOM 1254 C C . MET A 1 159 ? 5.697 -12.081 -2.831 1.00 98.62 159 MET A C 1
ATOM 1256 O O . MET A 1 159 ? 6.188 -12.118 -3.956 1.00 98.62 159 MET A O 1
ATOM 1260 N N . CYS A 1 160 ? 5.634 -10.940 -2.138 1.00 98.69 160 CYS A N 1
ATOM 1261 C CA . CYS A 1 160 ? 6.198 -9.688 -2.641 1.00 98.69 160 CYS A CA 1
ATOM 1262 C C . CYS A 1 160 ? 7.727 -9.757 -2.802 1.00 98.69 160 CYS A C 1
ATOM 1264 O O . CYS A 1 160 ? 8.265 -9.160 -3.734 1.00 98.69 160 CYS A O 1
ATOM 1266 N N . GLN A 1 161 ? 8.427 -10.468 -1.914 1.00 98.62 161 GLN A N 1
ATOM 1267 C CA . GLN A 1 161 ? 9.872 -10.686 -2.010 1.00 98.62 161 GLN A CA 1
ATOM 1268 C C . GLN A 1 161 ? 10.223 -11.664 -3.135 1.00 98.62 161 GLN A C 1
ATOM 1270 O O . GLN A 1 161 ? 11.104 -11.357 -3.930 1.00 98.62 161 GLN A O 1
ATOM 1275 N N . GLU A 1 162 ? 9.493 -12.773 -3.275 1.00 98.62 162 GLU A N 1
ATOM 1276 C CA . GLU A 1 162 ? 9.669 -13.699 -4.405 1.00 98.62 162 GLU A CA 1
ATOM 1277 C C . GLU A 1 162 ? 9.477 -12.992 -5.750 1.00 98.62 162 GLU A C 1
ATOM 1279 O O . GLU A 1 162 ? 10.232 -13.202 -6.697 1.00 98.62 162 GLU A O 1
ATOM 1284 N N . ASN A 1 163 ? 8.468 -12.129 -5.843 1.00 98.50 163 ASN A N 1
ATOM 1285 C CA . ASN A 1 163 ? 8.225 -11.326 -7.030 1.00 98.50 163 ASN A CA 1
ATOM 1286 C C . ASN A 1 163 ? 9.345 -10.316 -7.297 1.00 98.50 163 ASN A C 1
ATOM 1288 O O . ASN A 1 163 ? 9.703 -10.119 -8.454 1.00 98.50 163 ASN A O 1
ATOM 1292 N N . LEU A 1 164 ? 9.900 -9.695 -6.252 1.00 98.38 164 LEU A N 1
ATOM 1293 C CA . LEU A 1 164 ? 11.052 -8.800 -6.370 1.00 98.38 164 LEU A CA 1
ATOM 1294 C C . LEU A 1 164 ? 12.293 -9.533 -6.895 1.00 98.38 164 LEU A C 1
ATOM 1296 O O . LEU A 1 164 ? 13.017 -8.962 -7.694 1.00 98.38 164 LEU A O 1
ATOM 1300 N N . GLU A 1 165 ? 12.533 -10.776 -6.478 1.00 97.88 165 GLU A N 1
ATOM 1301 C CA . GLU A 1 165 ? 13.666 -11.579 -6.966 1.00 97.88 165 GLU A CA 1
ATOM 1302 C C . GLU A 1 165 ? 13.525 -11.996 -8.437 1.00 97.88 165 GLU A C 1
ATOM 1304 O O . GLU A 1 165 ? 14.524 -12.270 -9.100 1.00 97.88 165 GLU A O 1
ATOM 1309 N N . ARG A 1 166 ? 12.289 -12.082 -8.943 1.00 97.19 166 ARG A N 1
ATOM 1310 C CA . ARG A 1 166 ? 12.003 -12.456 -10.336 1.00 97.19 166 ARG A CA 1
ATOM 1311 C C . ARG A 1 166 ? 12.091 -11.288 -11.317 1.00 97.19 166 ARG A C 1
ATOM 1313 O O . ARG A 1 166 ? 12.299 -11.545 -12.503 1.00 97.19 166 ARG A O 1
ATOM 1320 N N . TRP A 1 167 ? 11.860 -10.062 -10.849 1.00 94.62 167 TRP A N 1
ATOM 1321 C CA . TRP A 1 167 ? 11.985 -8.838 -11.646 1.00 94.62 167 TRP A CA 1
ATOM 1322 C C . TRP A 1 167 ? 13.446 -8.447 -11.864 1.00 94.62 167 TRP A C 1
ATOM 1324 O O . TRP A 1 167 ? 13.745 -8.006 -12.998 1.00 94.62 167 TRP A O 1
#

Organism: Anoplophora glabripennis (NCBI:txid217634)